Protein AF-A0A0F9P6D7-F1 (afdb_monomer)

Solvent-accessible surface area (backbone atoms only — not comparable to full-atom values): 4584 Å² total; per-residue (Å²): 136,63,67,70,61,55,54,51,46,50,53,50,51,28,67,75,71,21,52,74,58,88,61,26,22,42,27,76,51,34,31,42,56,50,31,58,74,67,75,43,84,89,42,77,67,51,36,51,50,50,50,50,48,42,66,70,74,29,83,75,28,50,77,46,93,45,54,96,83,49,33,39,34,36,43,40,47,42,75,57,126

Structure (mmCIF, N/CA/C/O backbone):
data_AF-A0A0F9P6D7-F1
#
_entry.id   AF-A0A0F9P6D7-F1
#
loop_
_at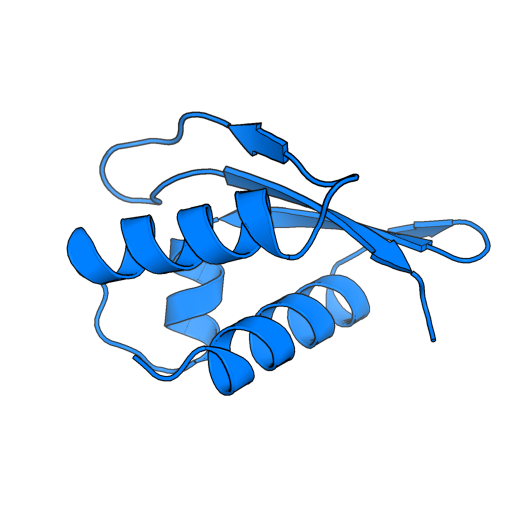om_site.group_PDB
_atom_site.id
_atom_site.type_symbol
_atom_site.label_atom_id
_atom_site.label_alt_id
_atom_site.label_comp_id
_atom_site.label_asym_id
_atom_site.label_entity_id
_atom_site.label_seq_id
_atom_site.pdbx_PDB_ins_code
_atom_site.Cartn_x
_atom_site.Cartn_y
_atom_site.Cartn_z
_atom_site.occupancy
_atom_site.B_iso_or_equiv
_atom_site.auth_seq_id
_atom_site.auth_comp_id
_atom_site.auth_asym_id
_atom_site.auth_atom_id
_atom_site.pdbx_PDB_model_num
ATOM 1 N N . MET A 1 1 ? -0.880 -2.185 15.078 1.00 85.12 1 MET A N 1
ATOM 2 C CA . MET A 1 1 ? -1.012 -2.758 13.721 1.00 85.12 1 MET A CA 1
ATOM 3 C C . MET A 1 1 ? 0.206 -3.619 13.426 1.00 85.12 1 MET A C 1
ATOM 5 O O . MET A 1 1 ? 1.311 -3.179 13.715 1.00 85.12 1 MET A O 1
ATOM 9 N N . GLN A 1 2 ? 0.016 -4.846 12.939 1.00 87.88 2 GLN A N 1
ATOM 10 C CA . GLN A 1 2 ? 1.118 -5.768 12.639 1.00 87.88 2 GLN A CA 1
ATOM 11 C C . GLN A 1 2 ? 1.605 -5.560 11.194 1.00 87.88 2 GLN A C 1
ATOM 13 O O . GLN A 1 2 ? 0.812 -5.642 10.261 1.00 87.88 2 GLN A O 1
ATOM 18 N N . THR A 1 3 ? 2.904 -5.307 10.998 1.00 92.12 3 THR A N 1
ATOM 19 C CA . THR A 1 3 ? 3.492 -4.949 9.689 1.00 92.12 3 THR A CA 1
ATOM 20 C C . THR A 1 3 ? 3.270 -6.010 8.608 1.00 92.12 3 THR A C 1
ATOM 22 O O . THR A 1 3 ? 3.004 -5.666 7.459 1.00 92.12 3 THR A O 1
ATOM 25 N N . HIS A 1 4 ? 3.359 -7.297 8.957 1.00 92.81 4 HIS A N 1
ATOM 26 C CA . HIS A 1 4 ? 3.235 -8.383 7.980 1.00 92.81 4 HIS A CA 1
ATOM 27 C C . HIS A 1 4 ? 1.838 -8.435 7.336 1.00 92.81 4 HIS A C 1
ATOM 29 O O . HIS A 1 4 ? 1.752 -8.632 6.128 1.00 92.81 4 HIS A O 1
ATOM 35 N N . LEU A 1 5 ? 0.773 -8.155 8.100 1.00 93.75 5 LEU A N 1
ATOM 36 C CA . LEU A 1 5 ? -0.600 -8.096 7.582 1.00 93.75 5 LEU A CA 1
ATOM 37 C C . LEU A 1 5 ? -0.787 -6.944 6.587 1.00 93.75 5 LEU A C 1
ATOM 39 O O . LEU A 1 5 ? -1.437 -7.106 5.560 1.00 93.75 5 LEU A O 1
ATOM 43 N N . VAL A 1 6 ? -0.165 -5.790 6.851 1.00 94.69 6 VAL A N 1
ATOM 44 C CA . VAL A 1 6 ? -0.210 -4.635 5.937 1.00 94.69 6 VAL A CA 1
ATOM 45 C C . VAL A 1 6 ? 0.502 -4.953 4.623 1.00 94.69 6 VAL A C 1
ATOM 47 O O . VAL A 1 6 ? 0.000 -4.636 3.547 1.00 94.69 6 VAL A O 1
ATOM 50 N N . ILE A 1 7 ? 1.671 -5.596 4.697 1.00 95.50 7 ILE A N 1
ATOM 51 C CA . ILE A 1 7 ? 2.428 -6.021 3.512 1.00 95.50 7 ILE A CA 1
ATOM 52 C C . ILE A 1 7 ? 1.605 -7.013 2.686 1.00 95.50 7 ILE A C 1
ATOM 54 O O . ILE A 1 7 ? 1.548 -6.887 1.464 1.00 95.50 7 ILE A O 1
ATOM 58 N N . GLU A 1 8 ? 0.954 -7.979 3.333 1.00 95.12 8 G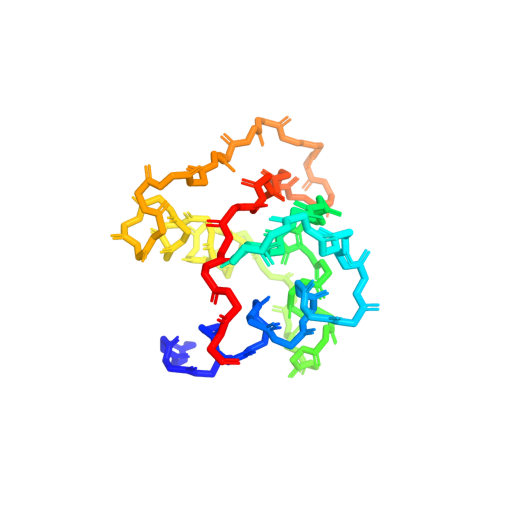LU A N 1
ATOM 59 C CA . GLU A 1 8 ? 0.083 -8.935 2.652 1.00 95.12 8 GLU A CA 1
ATOM 60 C C . GLU A 1 8 ? -1.092 -8.242 1.947 1.00 95.12 8 GLU A C 1
ATOM 62 O O . GLU A 1 8 ? -1.306 -8.482 0.759 1.00 95.12 8 GLU A O 1
ATOM 67 N N . ALA A 1 9 ? -1.794 -7.335 2.633 1.00 96.19 9 ALA A N 1
ATOM 68 C CA . ALA A 1 9 ? -2.910 -6.582 2.062 1.00 96.19 9 ALA A CA 1
ATOM 69 C C . ALA A 1 9 ? -2.491 -5.759 0.832 1.00 96.19 9 ALA A C 1
ATOM 71 O O . ALA A 1 9 ? -3.151 -5.814 -0.202 1.00 96.19 9 ALA A O 1
ATOM 72 N N . ILE A 1 10 ? -1.355 -5.057 0.904 1.00 96.12 10 ILE A N 1
ATOM 73 C CA . ILE A 1 10 ? -0.798 -4.285 -0.220 1.00 96.12 10 ILE A CA 1
ATOM 74 C C . ILE A 1 10 ? -0.502 -5.191 -1.423 1.00 96.12 10 ILE A C 1
ATOM 76 O O . ILE A 1 10 ? -0.844 -4.842 -2.553 1.00 96.12 10 ILE A O 1
ATOM 80 N N . ASN A 1 11 ? 0.121 -6.352 -1.195 1.00 95.44 11 ASN A N 1
ATOM 81 C CA . ASN A 1 11 ? 0.443 -7.291 -2.270 1.00 95.44 11 ASN A CA 1
ATOM 82 C C . ASN A 1 11 ? -0.820 -7.857 -2.932 1.00 95.44 11 ASN A C 1
ATOM 84 O O . ASN A 1 11 ? -0.861 -7.955 -4.157 1.00 95.44 11 ASN 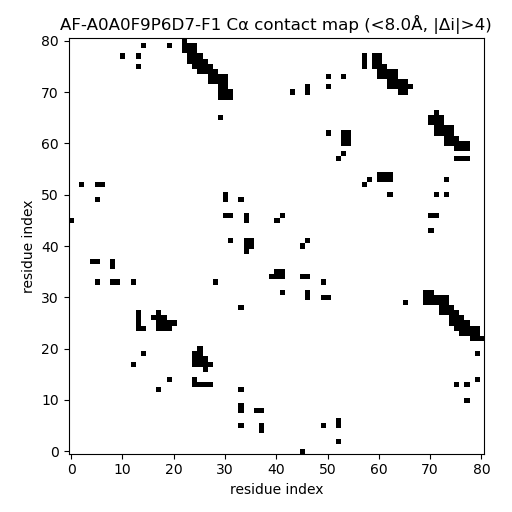A O 1
ATOM 88 N N . ARG A 1 12 ? -1.849 -8.202 -2.144 1.00 95.94 12 ARG A N 1
ATOM 89 C CA . ARG A 1 12 ? -3.135 -8.680 -2.674 1.00 95.94 12 ARG A CA 1
ATOM 90 C C . ARG A 1 12 ? -3.844 -7.595 -3.478 1.00 95.94 12 ARG A C 1
ATOM 92 O O . ARG A 1 12 ? -4.167 -7.832 -4.635 1.00 95.94 12 ARG A O 1
ATOM 99 N N . LEU A 1 13 ? -3.967 -6.384 -2.931 1.00 95.94 13 LEU A N 1
ATOM 100 C CA . LEU A 1 13 ? -4.562 -5.244 -3.636 1.00 95.94 13 LEU A CA 1
ATOM 101 C C . LEU A 1 13 ? -3.847 -4.941 -4.960 1.00 95.94 13 LEU A C 1
ATOM 103 O O . LEU A 1 13 ? -4.502 -4.698 -5.972 1.00 95.94 13 LEU A O 1
ATOM 107 N N . ALA A 1 14 ? -2.513 -4.985 -4.978 1.00 95.00 14 ALA A N 1
ATOM 108 C CA . ALA A 1 14 ? -1.743 -4.776 -6.200 1.00 95.00 14 ALA A CA 1
ATOM 109 C C . ALA A 1 14 ? -1.936 -5.903 -7.228 1.00 95.00 14 ALA A C 1
ATOM 111 O O . ALA A 1 14 ? -1.968 -5.620 -8.420 1.00 95.00 14 ALA A O 1
ATOM 112 N N . ALA A 1 15 ? -2.079 -7.156 -6.793 1.00 94.25 15 ALA A N 1
ATOM 113 C CA . ALA A 1 15 ? -2.337 -8.281 -7.690 1.00 94.25 15 ALA A CA 1
ATOM 114 C C . ALA A 1 15 ? -3.778 -8.287 -8.237 1.00 94.25 15 ALA A C 1
ATOM 116 O O . ALA A 1 15 ? -3.987 -8.652 -9.389 1.00 94.25 15 ALA A O 1
ATOM 117 N N . GLU A 1 16 ? -4.758 -7.877 -7.428 1.00 94.50 16 GLU A N 1
ATOM 118 C CA . GLU A 1 16 ? -6.181 -7.853 -7.796 1.00 94.50 16 GLU A CA 1
ATOM 119 C C . GLU A 1 16 ? -6.547 -6.667 -8.692 1.00 94.50 16 GLU A C 1
ATOM 121 O O . GLU A 1 16 ? -7.356 -6.807 -9.606 1.00 94.50 16 GLU A O 1
ATOM 126 N N . ARG A 1 17 ? -5.982 -5.487 -8.413 1.00 93.31 17 ARG A N 1
ATOM 127 C CA . ARG A 1 17 ? -6.370 -4.223 -9.063 1.00 93.31 17 ARG A CA 1
ATOM 128 C C . ARG A 1 17 ? -5.300 -3.656 -9.986 1.00 93.31 17 ARG A C 1
ATOM 130 O O . ARG A 1 17 ? -5.579 -2.729 -10.743 1.00 93.31 17 ARG A O 1
ATOM 137 N N . GLY A 1 18 ? -4.069 -4.144 -9.872 1.00 92.50 18 GLY A N 1
ATOM 138 C CA . GLY A 1 18 ? -2.939 -3.624 -10.622 1.00 92.50 18 GLY A CA 1
ATOM 139 C C . GLY A 1 18 ? -2.877 -4.154 -12.045 1.00 92.50 18 GLY A C 1
ATOM 140 O O . GLY A 1 18 ? -3.269 -5.278 -12.352 1.00 92.50 18 GLY A O 1
ATOM 141 N N . GLU A 1 19 ? -2.298 -3.347 -12.921 1.00 95.75 19 GLU A N 1
ATOM 142 C CA . GLU A 1 19 ? -1.958 -3.770 -14.267 1.00 95.75 19 GLU A CA 1
ATOM 143 C C . GLU A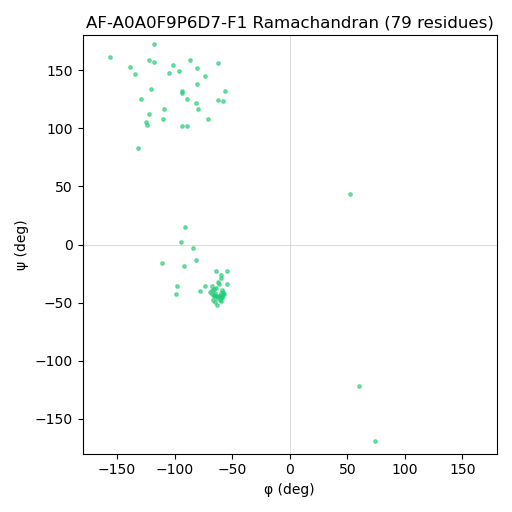 1 19 ? -0.635 -4.546 -14.235 1.00 95.75 19 GLU A C 1
ATOM 145 O O . GLU A 1 19 ? 0.403 -4.027 -13.804 1.00 95.75 19 GLU A O 1
ATOM 150 N N . LYS A 1 20 ? -0.649 -5.803 -14.695 1.00 94.50 20 LYS A N 1
ATOM 151 C CA . LYS A 1 20 ? 0.573 -6.602 -14.829 1.00 94.50 20 LYS A CA 1
ATOM 152 C C . LYS A 1 20 ? 1.321 -6.203 -16.099 1.00 94.50 20 LYS A C 1
ATOM 154 O O . LYS A 1 20 ? 0.839 -6.430 -17.205 1.00 94.50 20 LYS A O 1
ATOM 159 N N . ARG A 1 21 ? 2.538 -5.679 -15.947 1.00 93.88 21 ARG A N 1
ATOM 160 C CA . ARG A 1 21 ? 3.449 -5.368 -17.059 1.00 93.88 21 ARG A CA 1
ATOM 161 C C . ARG A 1 21 ? 4.779 -6.077 -16.832 1.00 93.88 21 ARG A C 1
ATOM 163 O O . ARG A 1 21 ? 5.573 -5.698 -15.970 1.00 93.88 21 ARG A O 1
ATOM 170 N N . GLY A 1 22 ? 5.009 -7.141 -17.599 1.00 92.75 22 GLY A N 1
ATOM 171 C CA . GLY A 1 22 ? 6.165 -8.016 -17.415 1.00 92.75 22 GLY A CA 1
ATOM 172 C C . GLY A 1 22 ? 6.177 -8.649 -16.021 1.00 92.75 22 GLY A C 1
ATOM 173 O O . GLY A 1 22 ? 5.222 -9.318 -15.629 1.00 92.75 22 GLY A O 1
ATOM 174 N N . ASN A 1 23 ? 7.258 -8.412 -15.275 1.00 94.25 23 ASN A N 1
ATOM 175 C CA . ASN A 1 23 ? 7.488 -8.983 -13.944 1.00 94.25 23 ASN A CA 1
ATOM 176 C C . ASN A 1 23 ? 6.957 -8.111 -12.794 1.00 94.25 23 ASN A C 1
ATOM 178 O O . ASN A 1 23 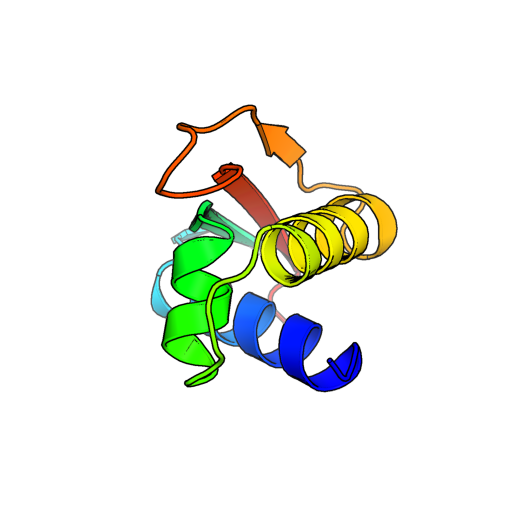? 7.376 -8.302 -11.652 1.00 94.25 23 ASN A O 1
ATOM 182 N N . PHE A 1 24 ? 6.105 -7.123 -13.070 1.00 94.69 24 PHE A N 1
ATOM 183 C CA . PHE A 1 24 ? 5.621 -6.177 -12.067 1.00 94.69 24 PHE A CA 1
ATOM 184 C C . PHE A 1 24 ? 4.111 -5.962 -12.160 1.00 94.69 24 PHE A C 1
ATOM 186 O O . PHE A 1 24 ? 3.542 -5.941 -13.252 1.00 94.69 24 PHE A O 1
ATOM 193 N N . TYR A 1 25 ? 3.497 -5.743 -11.000 1.00 95.94 25 TYR A N 1
ATOM 194 C CA . TYR A 1 25 ? 2.184 -5.129 -10.854 1.00 95.94 25 TYR A CA 1
ATOM 195 C C . TYR A 1 25 ? 2.352 -3.627 -10.634 1.00 95.94 25 TYR A C 1
ATOM 197 O O . TYR A 1 25 ? 3.125 -3.203 -9.767 1.00 95.94 25 TYR A O 1
ATOM 205 N N . TYR A 1 26 ? 1.607 -2.846 -11.411 1.00 96.25 26 TYR A N 1
ATOM 206 C CA . TYR A 1 26 ? 1.482 -1.401 -11.271 1.00 96.25 26 TYR A CA 1
ATOM 207 C C . TYR A 1 26 ? 0.080 -1.085 -10.762 1.00 96.25 26 TYR A C 1
ATOM 209 O O . TYR A 1 26 ? -0.898 -1.383 -11.443 1.00 96.25 26 TYR A O 1
ATOM 217 N N . ALA A 1 27 ? -0.033 -0.503 -9.572 1.00 95.62 27 ALA A N 1
ATOM 218 C CA . ALA A 1 27 ? -1.324 -0.205 -8.958 1.00 95.62 27 ALA A CA 1
ATOM 219 C C . ALA A 1 27 ? -1.311 1.165 -8.281 1.00 95.62 27 ALA A C 1
ATOM 221 O O . ALA A 1 27 ? -0.267 1.629 -7.829 1.00 95.62 27 ALA A O 1
ATOM 222 N N . ALA A 1 28 ? -2.479 1.791 -8.179 1.00 94.31 28 ALA A N 1
ATOM 223 C CA . ALA A 1 28 ? -2.677 3.000 -7.394 1.00 94.31 28 ALA A CA 1
ATOM 224 C C . ALA A 1 28 ? -3.875 2.799 -6.467 1.00 94.31 28 ALA A C 1
ATOM 226 O O . ALA A 1 28 ? -4.962 2.448 -6.922 1.00 94.31 28 ALA A O 1
ATOM 227 N N . PHE A 1 29 ? -3.665 2.998 -5.170 1.00 94.12 29 PHE A N 1
ATOM 228 C CA . PHE A 1 29 ? -4.714 2.941 -4.152 1.00 94.12 29 PHE A CA 1
ATOM 229 C C . PHE A 1 29 ? -4.302 3.766 -2.934 1.00 94.12 29 PHE A C 1
ATOM 231 O O . PHE A 1 29 ? -3.139 4.108 -2.755 1.00 94.12 29 PHE A O 1
ATOM 238 N N . SER A 1 30 ? -5.250 4.132 -2.090 1.00 94.75 30 SER A N 1
ATOM 239 C CA . SER A 1 30 ? -5.020 4.958 -0.906 1.00 94.75 30 SER A CA 1
ATOM 240 C C . SER A 1 30 ? -4.619 4.137 0.325 1.00 94.75 30 SER A C 1
ATOM 242 O O . SER A 1 30 ? -4.942 2.955 0.443 1.00 94.75 30 SER A O 1
ATOM 244 N N . CYS A 1 31 ? -3.978 4.778 1.313 1.00 94.31 31 CYS A N 1
ATOM 245 C CA . CYS A 1 31 ? -3.794 4.168 2.637 1.00 94.31 31 CYS A CA 1
ATOM 246 C C . CYS A 1 31 ? -5.128 3.723 3.256 1.00 94.31 31 CYS A C 1
ATOM 248 O O . CYS A 1 31 ? -5.151 2.732 3.980 1.00 94.31 31 CYS A O 1
ATOM 250 N N . LYS A 1 32 ? -6.222 4.457 2.998 1.00 94.94 32 LYS A N 1
ATOM 251 C CA . LYS A 1 32 ? -7.558 4.099 3.481 1.00 94.94 32 LYS A CA 1
ATOM 252 C C . LYS A 1 32 ? -8.015 2.765 2.897 1.00 94.94 32 LYS A C 1
ATOM 254 O O . LYS A 1 32 ? -8.450 1.918 3.660 1.00 94.94 32 LYS A O 1
ATOM 259 N N . GLU A 1 33 ? -7.846 2.550 1.596 1.00 94.69 33 GLU A N 1
ATOM 260 C CA . GLU A 1 33 ? -8.233 1.288 0.951 1.00 94.69 33 GLU A CA 1
ATOM 261 C C . GLU A 1 33 ? -7.474 0.081 1.506 1.00 94.69 33 GLU A C 1
ATOM 263 O O . GLU A 1 33 ? -8.054 -0.992 1.630 1.00 94.69 33 GLU A O 1
ATOM 268 N N . VAL A 1 34 ? -6.206 0.254 1.895 1.00 95.38 34 VAL A N 1
ATOM 269 C CA . VAL A 1 34 ? -5.450 -0.806 2.582 1.00 95.38 34 VAL A CA 1
ATOM 270 C C . VAL A 1 34 ? -6.078 -1.133 3.938 1.00 95.38 34 VAL A C 1
ATOM 272 O O . VAL A 1 34 ? -6.230 -2.303 4.271 1.00 95.38 34 VAL A O 1
ATOM 275 N N . LEU A 1 35 ? -6.460 -0.116 4.717 1.00 94.88 35 LEU A N 1
ATOM 276 C CA . LEU A 1 35 ? -7.081 -0.311 6.032 1.00 94.88 35 LEU A CA 1
ATOM 277 C C . LEU A 1 35 ? -8.494 -0.893 5.927 1.00 94.88 35 LEU A C 1
ATOM 279 O O . LEU A 1 35 ? -8.813 -1.803 6.685 1.00 94.88 35 LEU A O 1
ATOM 283 N N . ASP A 1 36 ? -9.295 -0.424 4.966 1.00 94.88 36 ASP A N 1
ATOM 284 C CA . ASP A 1 36 ? -10.618 -0.979 4.663 1.00 94.88 36 ASP A CA 1
ATOM 285 C C . ASP A 1 36 ? -10.503 -2.462 4.279 1.00 94.88 36 ASP A C 1
ATOM 287 O O . ASP A 1 36 ? -11.255 -3.292 4.776 1.00 94.88 36 ASP A O 1
ATOM 291 N N . TYR A 1 37 ? -9.531 -2.815 3.427 1.00 95.44 37 TYR A N 1
ATOM 292 C CA . TYR A 1 37 ? -9.300 -4.201 3.005 1.00 95.44 37 TYR A CA 1
ATOM 293 C C . TYR A 1 37 ? -8.922 -5.115 4.180 1.00 95.44 37 TYR A C 1
ATOM 295 O O . TYR A 1 37 ? -9.241 -6.301 4.184 1.00 95.44 37 TYR A O 1
ATOM 303 N N . MET A 1 38 ? -8.236 -4.567 5.183 1.00 94.44 38 MET A N 1
ATOM 304 C CA . MET A 1 38 ? -7.855 -5.289 6.395 1.00 94.44 38 MET A CA 1
ATOM 305 C C . MET A 1 38 ? -8.964 -5.329 7.460 1.00 94.44 38 MET A C 1
ATOM 307 O O . MET A 1 38 ? -8.732 -5.932 8.505 1.00 94.44 38 MET A O 1
ATOM 311 N N . ASP A 1 39 ? -10.113 -4.679 7.232 1.00 94.00 39 ASP A N 1
ATOM 312 C CA . ASP A 1 39 ? -11.165 -4.441 8.235 1.00 94.00 39 ASP A CA 1
ATOM 313 C C . ASP A 1 39 ? -10.616 -3.782 9.519 1.00 94.00 39 ASP A C 1
ATOM 315 O O . ASP A 1 39 ? -10.893 -4.180 10.651 1.00 94.00 39 ASP A O 1
ATOM 319 N N . PHE A 1 40 ? -9.745 -2.783 9.339 1.00 92.38 40 PHE A N 1
ATOM 320 C CA . PHE A 1 40 ? -9.105 -2.052 10.432 1.00 92.38 40 PHE A CA 1
ATOM 321 C C . PHE A 1 40 ? -9.703 -0.661 10.625 1.00 92.38 40 PHE A C 1
ATOM 323 O O . PHE A 1 40 ? -10.036 0.047 9.675 1.00 92.38 40 PHE A O 1
ATOM 330 N N . GLU A 1 41 ? -9.720 -0.207 11.880 1.00 90.25 41 GLU A N 1
ATOM 331 C CA . GLU A 1 41 ? -10.080 1.169 12.213 1.00 90.25 41 GLU A CA 1
ATOM 332 C C . GLU A 1 41 ? -9.191 2.175 11.461 1.00 90.25 41 GLU A C 1
ATOM 334 O O . GLU A 1 41 ? -7.955 2.097 11.479 1.00 90.25 41 GLU A O 1
ATOM 339 N N . ILE A 1 42 ? -9.809 3.183 10.845 1.00 90.69 42 ILE A N 1
ATOM 340 C CA . ILE A 1 42 ? -9.084 4.233 10.133 1.00 90.69 42 ILE A CA 1
ATOM 341 C C . ILE A 1 42 ? -8.743 5.367 11.095 1.00 90.69 42 ILE A C 1
ATOM 343 O O . ILE A 1 42 ? -9.554 6.243 11.385 1.00 90.69 42 ILE A O 1
ATOM 347 N N . THR A 1 43 ? -7.486 5.392 11.533 1.00 91.38 43 THR A N 1
ATOM 348 C CA . THR A 1 43 ? -6.926 6.499 12.317 1.00 91.38 43 THR A CA 1
ATOM 349 C C . THR A 1 43 ? -5.776 7.169 11.569 1.00 91.38 43 THR A C 1
ATOM 351 O O . THR A 1 43 ? -5.085 6.555 10.751 1.00 91.38 43 THR A O 1
ATOM 354 N N . GLN A 1 44 ? -5.479 8.429 11.903 1.00 89.06 44 GLN A N 1
ATOM 355 C CA . GLN A 1 44 ? -4.295 9.128 11.374 1.00 89.06 44 GLN A CA 1
ATOM 356 C C . GLN A 1 44 ? -2.978 8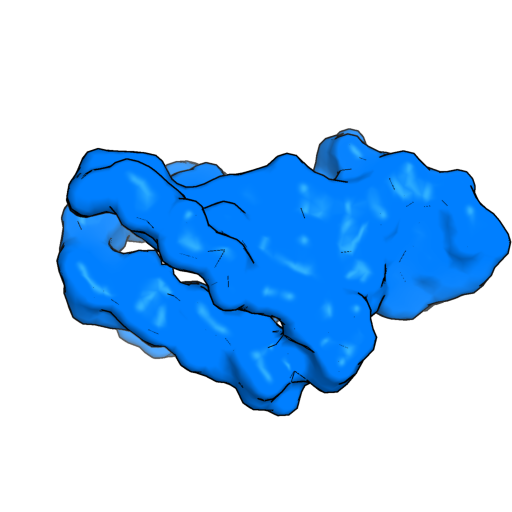.415 11.737 1.00 89.06 44 GLN A C 1
ATOM 358 O O . GLN A 1 44 ? -1.972 8.554 11.039 1.00 89.06 44 GLN A O 1
ATOM 363 N N . GLY A 1 45 ? -2.951 7.651 12.835 1.00 91.69 45 GLY A N 1
ATOM 364 C CA . GLY A 1 45 ? -1.821 6.791 13.191 1.00 91.69 45 GLY A CA 1
ATOM 365 C C . GLY A 1 45 ? -1.646 5.639 12.201 1.00 91.69 45 GLY A C 1
ATOM 366 O O . GLY A 1 45 ? -0.548 5.438 11.680 1.00 91.69 45 GLY A O 1
ATOM 367 N N . HIS A 1 46 ? -2.733 4.939 11.875 1.00 93.00 46 HIS A N 1
ATOM 368 C CA . HIS A 1 46 ? -2.718 3.818 10.933 1.00 93.00 46 HIS A CA 1
ATOM 369 C C . HIS A 1 46 ? -2.382 4.263 9.507 1.00 93.00 46 HIS A C 1
ATOM 371 O O . HIS A 1 46 ? -1.497 3.680 8.884 1.00 93.00 46 HIS A O 1
ATOM 377 N N . LEU A 1 47 ? -2.971 5.365 9.029 1.00 91.94 47 LEU A N 1
ATOM 378 C CA . LEU A 1 47 ? -2.654 5.931 7.712 1.00 91.94 47 LEU A CA 1
ATOM 379 C C . LEU A 1 47 ? -1.160 6.282 7.578 1.00 91.94 47 LEU A C 1
ATOM 381 O O . LEU A 1 47 ? -0.545 6.026 6.539 1.00 91.94 47 LEU A O 1
ATOM 385 N N . ARG A 1 48 ? -0.554 6.840 8.639 1.00 91.50 48 ARG A N 1
ATOM 386 C CA . ARG A 1 48 ? 0.889 7.134 8.686 1.00 91.50 48 ARG A CA 1
ATOM 387 C C . ARG A 1 48 ? 1.737 5.867 8.691 1.00 91.50 48 ARG A C 1
ATOM 389 O O . ARG A 1 48 ? 2.771 5.852 8.031 1.00 91.50 48 ARG A O 1
ATOM 396 N N . HIS A 1 49 ? 1.305 4.830 9.401 1.00 93.44 49 HIS A N 1
ATOM 397 C CA . HIS A 1 49 ? 2.022 3.560 9.467 1.00 93.44 49 HIS A CA 1
ATOM 398 C C . HIS A 1 49 ? 2.011 2.817 8.122 1.00 93.44 49 HIS A C 1
ATOM 400 O O . HIS A 1 49 ? 3.064 2.359 7.691 1.00 93.44 49 HIS A O 1
ATOM 406 N N . VAL A 1 50 ? 0.873 2.769 7.415 1.00 94.75 50 VAL A N 1
ATOM 407 C CA . VAL A 1 50 ? 0.797 2.190 6.058 1.00 94.75 50 VAL A CA 1
ATOM 408 C C . VAL A 1 50 ? 1.732 2.933 5.102 1.00 94.75 50 VAL A C 1
ATOM 410 O O . VAL A 1 50 ? 2.559 2.312 4.439 1.00 94.75 50 VAL A O 1
ATOM 413 N N . ALA A 1 51 ? 1.675 4.269 5.090 1.00 93.00 51 ALA A N 1
ATOM 414 C CA . ALA A 1 51 ? 2.565 5.085 4.265 1.00 93.00 51 ALA A CA 1
ATOM 415 C C . ALA A 1 51 ? 4.049 4.827 4.580 1.00 93.00 51 ALA A C 1
ATOM 417 O O . ALA A 1 51 ? 4.859 4.687 3.669 1.00 93.00 51 ALA A O 1
ATOM 418 N N . TYR A 1 52 ? 4.399 4.718 5.865 1.00 93.56 52 TYR A N 1
ATOM 419 C CA . TYR A 1 52 ? 5.757 4.391 6.297 1.00 93.56 52 TYR A CA 1
ATOM 420 C C . TYR A 1 52 ? 6.213 3.017 5.785 1.00 93.56 52 TYR A C 1
ATOM 422 O O . TYR A 1 52 ? 7.329 2.902 5.276 1.00 93.56 52 TYR A O 1
ATOM 430 N N . ILE A 1 53 ? 5.351 1.996 5.869 1.00 94.94 53 ILE A N 1
ATOM 431 C CA . ILE A 1 53 ? 5.630 0.660 5.325 1.00 94.94 53 ILE A CA 1
ATOM 432 C C . ILE A 1 53 ? 5.879 0.734 3.820 1.00 94.94 53 ILE A C 1
ATOM 434 O O . ILE A 1 53 ? 6.820 0.105 3.351 1.00 94.94 53 ILE A O 1
ATOM 438 N N . VAL A 1 54 ? 5.102 1.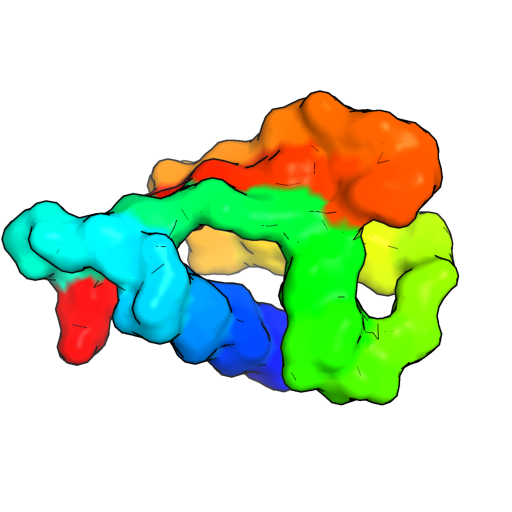519 3.068 1.00 94.00 54 VAL A N 1
ATOM 439 C CA . VAL A 1 54 ? 5.319 1.672 1.621 1.00 94.00 54 VAL A CA 1
ATOM 440 C C . VAL A 1 54 ? 6.673 2.310 1.326 1.00 94.00 54 VAL A C 1
ATOM 442 O O . VAL A 1 54 ? 7.484 1.715 0.621 1.00 94.00 54 VAL A O 1
ATOM 445 N N . THR A 1 55 ? 6.973 3.455 1.946 1.00 92.06 55 THR A N 1
ATOM 446 C CA . THR A 1 55 ? 8.242 4.174 1.744 1.00 92.06 55 THR A CA 1
ATOM 447 C C . THR A 1 55 ? 9.475 3.346 2.128 1.00 92.06 55 THR A C 1
ATOM 449 O O . THR A 1 55 ? 10.554 3.570 1.584 1.00 92.06 55 THR A O 1
ATOM 452 N N . LYS A 1 56 ? 9.358 2.410 3.079 1.00 92.88 56 LYS A N 1
ATOM 453 C CA . LYS A 1 56 ? 10.487 1.580 3.537 1.00 92.88 56 LYS A CA 1
ATOM 454 C C . LYS A 1 56 ? 10.553 0.197 2.898 1.00 92.88 56 LYS A C 1
ATOM 456 O O . LYS A 1 56 ? 11.650 -0.303 2.680 1.00 92.88 56 LYS A O 1
ATOM 461 N N . GLY A 1 57 ? 9.410 -0.422 2.632 1.00 91.12 57 GLY A N 1
ATOM 462 C CA . GLY A 1 57 ? 9.305 -1.798 2.148 1.00 91.12 57 GLY A CA 1
ATOM 463 C C . GLY A 1 57 ? 9.274 -1.930 0.628 1.00 91.12 57 GLY A C 1
ATOM 464 O O . GLY A 1 57 ? 9.544 -3.015 0.121 1.00 91.12 57 GLY A O 1
ATOM 465 N N . TYR A 1 58 ? 8.967 -0.851 -0.098 1.00 92.81 58 TYR A N 1
ATOM 466 C CA . TYR A 1 58 ? 8.774 -0.882 -1.547 1.00 92.81 58 TYR A CA 1
ATOM 467 C C . TYR A 1 58 ? 9.570 0.250 -2.217 1.00 92.81 58 TYR A C 1
ATOM 469 O O . TYR A 1 58 ? 9.015 1.310 -2.497 1.00 92.81 58 TYR A O 1
ATOM 477 N N . PRO A 1 59 ? 10.875 0.052 -2.485 1.00 90.19 59 PRO A N 1
ATOM 478 C CA . PRO A 1 59 ? 11.776 1.125 -2.924 1.00 90.19 59 PRO A CA 1
ATOM 479 C C . PRO A 1 59 ? 11.421 1.727 -4.289 1.00 90.19 59 PRO A C 1
ATOM 481 O O . PRO A 1 59 ? 11.805 2.855 -4.576 1.00 90.19 59 PRO A O 1
ATOM 484 N N . GLU A 1 60 ? 10.692 0.992 -5.130 1.00 92.44 60 GLU A N 1
ATOM 485 C CA . GLU A 1 60 ? 10.233 1.474 -6.438 1.00 92.44 60 GLU A CA 1
ATOM 486 C C . GLU A 1 60 ? 8.813 2.063 -6.408 1.00 92.44 60 GLU A C 1
ATOM 488 O O . GLU A 1 60 ? 8.273 2.424 -7.451 1.00 92.44 60 GLU A O 1
ATOM 493 N N . SER A 1 61 ? 8.188 2.120 -5.229 1.00 94.12 61 SER A N 1
ATOM 494 C CA . SER A 1 61 ? 6.854 2.694 -5.029 1.00 94.12 61 SER A CA 1
ATOM 495 C C . SER A 1 61 ? 6.956 4.101 -4.444 1.00 94.12 61 SER A C 1
ATOM 497 O O . SER A 1 61 ? 7.929 4.436 -3.767 1.00 94.12 61 SER A O 1
ATOM 499 N N . SER A 1 62 ? 5.941 4.931 -4.678 1.00 92.62 62 SER A N 1
ATOM 500 C CA . SER A 1 62 ? 5.875 6.289 -4.132 1.00 92.62 62 SER A CA 1
ATOM 501 C C . SER A 1 62 ? 4.620 6.504 -3.294 1.00 92.62 62 SER A C 1
ATOM 503 O O . SER A 1 62 ? 3.629 5.779 -3.403 1.00 92.62 62 SER A O 1
ATOM 505 N N . VAL A 1 63 ? 4.688 7.510 -2.423 1.00 90.81 63 VAL A N 1
ATOM 506 C CA . VAL A 1 63 ? 3.565 7.947 -1.600 1.00 90.81 63 VAL A CA 1
ATOM 507 C C . VAL A 1 63 ? 3.314 9.418 -1.887 1.00 90.81 63 VAL A C 1
ATOM 509 O O . VAL A 1 63 ? 4.123 10.263 -1.505 1.00 90.81 63 VAL A O 1
ATOM 512 N N . ASP A 1 64 ? 2.180 9.716 -2.511 1.00 88.69 64 ASP A N 1
ATOM 513 C CA . ASP A 1 64 ? 1.790 11.084 -2.838 1.00 88.69 64 ASP A CA 1
ATOM 514 C C . ASP A 1 64 ? 0.853 11.657 -1.770 1.00 88.69 64 ASP A C 1
ATOM 516 O O . ASP A 1 64 ? 0.083 10.947 -1.106 1.00 88.69 64 ASP A O 1
ATOM 520 N N . GLY A 1 65 ? 0.929 12.977 -1.578 1.00 73.94 65 GLY A N 1
ATOM 521 C CA . GLY A 1 65 ? 0.037 13.695 -0.673 1.00 73.94 65 GLY A CA 1
ATOM 522 C C . GLY A 1 65 ? -1.421 13.492 -1.087 1.00 73.94 65 GLY A C 1
ATOM 523 O O . GLY A 1 65 ? -1.787 13.784 -2.219 1.00 73.94 65 GLY A O 1
ATOM 524 N N . GLY A 1 66 ? -2.250 12.990 -0.172 1.00 62.06 66 GLY A N 1
ATOM 525 C CA . GLY A 1 66 ? -3.681 12.798 -0.405 1.00 62.06 66 GLY A CA 1
ATOM 526 C C . GLY A 1 66 ? -4.545 13.631 0.541 1.00 62.06 66 GLY A C 1
ATOM 527 O O . GLY A 1 66 ? -4.043 14.300 1.449 1.00 62.06 66 GLY A O 1
ATOM 528 N N . SER A 1 67 ? -5.857 13.628 0.296 1.00 59.50 67 SER A N 1
ATOM 529 C CA . SER A 1 67 ? -6.815 14.413 1.082 1.00 59.50 67 SER A CA 1
ATOM 530 C C . SER A 1 67 ? -6.833 13.976 2.557 1.00 59.50 67 SER A C 1
ATOM 532 O O . SER A 1 67 ? -6.515 12.831 2.888 1.00 59.50 67 SER A O 1
ATOM 534 N N . LYS A 1 68 ? -7.255 14.870 3.465 1.00 58.19 68 LYS A N 1
ATOM 535 C CA . LYS A 1 68 ? -7.333 14.585 4.914 1.00 58.19 68 LYS A CA 1
ATOM 536 C C . LYS A 1 68 ? -8.172 13.336 5.259 1.00 58.19 68 LYS A C 1
ATOM 538 O O . LYS A 1 68 ? -7.960 12.776 6.333 1.00 58.19 68 LYS A O 1
ATOM 543 N N . GLN A 1 69 ? -9.094 12.913 4.383 1.00 61.75 69 GLN A N 1
ATOM 544 C CA . GLN A 1 69 ? -10.027 11.798 4.610 1.00 61.75 69 GLN A CA 1
ATOM 545 C C . GLN A 1 69 ? -9.594 10.466 3.978 1.00 61.75 69 GLN A C 1
ATOM 547 O O . GLN A 1 69 ? -9.710 9.432 4.627 1.00 61.75 69 GLN A O 1
ATOM 552 N N . SER A 1 70 ? -9.088 10.462 2.742 1.00 63.00 70 SER A N 1
ATOM 553 C CA . SER A 1 70 ? -8.626 9.235 2.063 1.00 63.00 70 SER A CA 1
ATOM 554 C C . SER A 1 70 ? -7.211 8.805 2.477 1.00 63.00 70 SER A C 1
ATOM 556 O O . SER A 1 70 ? -6.796 7.675 2.226 1.00 63.00 70 SER A O 1
ATOM 558 N N . GLY A 1 71 ? -6.467 9.680 3.157 1.00 75.25 71 GLY A N 1
ATOM 559 C CA . GLY A 1 71 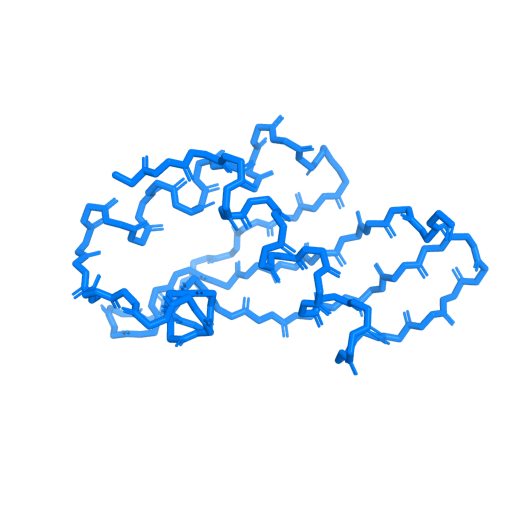? -5.057 9.447 3.450 1.00 75.25 71 GLY A CA 1
ATOM 560 C C . GLY A 1 71 ? -4.186 9.622 2.207 1.00 75.25 71 GLY A C 1
ATOM 561 O O . GLY A 1 71 ? -4.624 10.162 1.196 1.00 75.25 71 GLY A O 1
ATOM 562 N N . ARG A 1 72 ? -2.919 9.211 2.304 1.00 86.62 72 ARG A N 1
ATOM 563 C CA . ARG A 1 72 ? -1.933 9.337 1.221 1.00 86.62 72 ARG A CA 1
ATOM 564 C C . ARG A 1 72 ? -2.209 8.320 0.110 1.00 86.62 72 ARG A C 1
ATOM 566 O O . ARG A 1 72 ? -2.635 7.204 0.409 1.00 86.62 72 ARG A O 1
ATOM 573 N N . MET A 1 73 ? -1.955 8.703 -1.139 1.00 93.38 73 MET A N 1
ATOM 574 C CA . MET A 1 73 ? -2.028 7.789 -2.281 1.00 93.38 73 MET A CA 1
ATOM 575 C C . MET A 1 73 ? -0.748 6.960 -2.361 1.00 93.38 73 MET A C 1
ATOM 577 O O . MET A 1 73 ? 0.343 7.481 -2.144 1.00 93.38 73 MET A O 1
ATOM 581 N N . LEU A 1 74 ? -0.894 5.673 -2.650 1.00 93.62 74 LEU A N 1
ATOM 582 C CA . LEU A 1 74 ? 0.174 4.692 -2.771 1.00 93.62 74 LEU A CA 1
ATOM 583 C C . LEU A 1 74 ? 0.285 4.305 -4.246 1.00 93.62 74 LEU A C 1
ATOM 585 O O . LEU A 1 74 ? -0.590 3.618 -4.774 1.00 93.62 74 LEU A O 1
ATOM 589 N N . ASN A 1 75 ? 1.348 4.755 -4.911 1.00 95.00 75 ASN A N 1
ATOM 590 C CA . ASN A 1 75 ? 1.655 4.349 -6.279 1.00 95.00 75 ASN A CA 1
ATOM 591 C C . ASN A 1 75 ? 2.619 3.172 -6.210 1.00 95.00 75 ASN A C 1
ATOM 593 O O . ASN A 1 75 ? 3.812 3.330 -5.938 1.00 95.00 75 ASN A O 1
ATOM 597 N N . MET A 1 76 ? 2.078 1.981 -6.410 1.00 96.31 76 MET A N 1
ATOM 598 C CA . MET A 1 76 ? 2.774 0.730 -6.190 1.00 96.31 76 MET A CA 1
ATOM 599 C C . MET A 1 76 ? 3.418 0.219 -7.471 1.00 96.31 76 MET A C 1
ATOM 601 O O . MET A 1 76 ? 2.764 0.084 -8.505 1.00 96.31 76 MET A O 1
ATOM 605 N N . LYS A 1 77 ? 4.690 -0.158 -7.355 1.00 95.75 77 LYS A N 1
ATOM 606 C CA . LYS A 1 77 ? 5.401 -1.013 -8.304 1.00 95.75 77 LYS A CA 1
ATOM 607 C C . LYS A 1 77 ? 5.956 -2.200 -7.529 1.00 95.75 77 LYS A C 1
ATOM 609 O O . LYS A 1 77 ? 6.934 -2.070 -6.793 1.00 95.75 77 LYS A O 1
ATOM 614 N N . ILE A 1 78 ? 5.297 -3.349 -7.658 1.00 93.75 78 ILE A N 1
ATOM 615 C CA . ILE A 1 78 ? 5.605 -4.561 -6.887 1.00 93.75 78 ILE A CA 1
ATOM 616 C C . ILE A 1 78 ? 5.961 -5.681 -7.852 1.00 93.75 78 ILE A C 1
ATOM 618 O O . ILE A 1 78 ? 5.253 -5.909 -8.829 1.00 93.75 78 ILE A O 1
ATOM 622 N N . ARG A 1 79 ? 7.045 -6.408 -7.582 1.00 91.75 79 ARG A N 1
ATOM 623 C CA . ARG A 1 79 ? 7.429 -7.568 -8.392 1.00 91.75 79 ARG A CA 1
ATOM 624 C C . ARG A 1 79 ? 6.340 -8.648 -8.320 1.00 91.75 79 ARG A C 1
ATOM 626 O O . ARG A 1 79 ? 6.007 -9.100 -7.226 1.00 91.75 79 ARG A O 1
ATOM 633 N N . SER A 1 80 ? 5.818 -9.082 -9.467 1.00 83.94 80 SER A N 1
ATOM 634 C CA . SER A 1 80 ? 4.918 -10.233 -9.552 1.00 83.94 80 SER A CA 1
ATOM 635 C C . SER A 1 80 ? 5.741 -11.495 -9.298 1.00 83.94 80 SER A C 1
ATOM 637 O O . SER A 1 80 ? 6.600 -11.834 -10.118 1.00 83.94 80 SER A O 1
ATOM 639 N N . LYS A 1 81 ? 5.548 -12.118 -8.135 1.00 72.94 81 LYS A N 1
ATOM 640 C CA . LYS A 1 81 ? 6.138 -13.423 -7.818 1.00 72.94 81 LYS A CA 1
ATOM 641 C C . LYS A 1 81 ? 5.441 -14.534 -8.590 1.00 72.94 81 LYS A C 1
ATOM 643 O O . LYS A 1 81 ? 4.235 -14.365 -8.880 1.00 72.94 81 LYS A O 1
#

Nearest PDB structures (foldseek):
  3e5x-assembly1_A  TM=5.484E-01  e=2.587E-02  Desulfitobacterium hafniense DCB-2
  2h6b-assembly1_B  TM=5.550E-01  e=6.104E-02  Desulfitobacterium hafniense
  3e6d-assembly1_A  TM=5.261E-01  e=5.349E-02 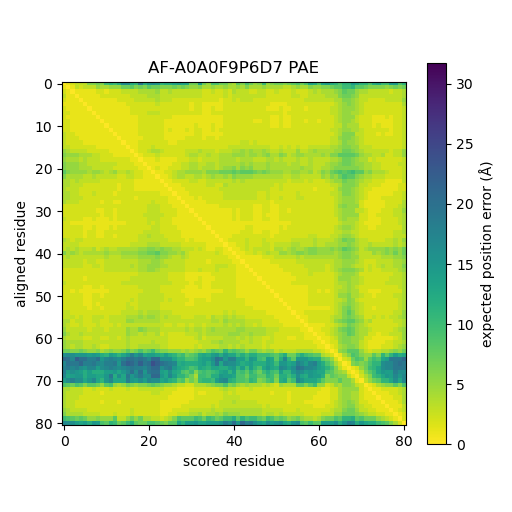 Desulfitobacterium hafniense DCB-2
  2h6c-assembly1_B  TM=5.183E-01  e=7.948E-02  Desulfitobacterium dehalogenans
  1i4e-assembly1_A  TM=3.431E-01  e=2.809E+00  Autographa californica nucleopolyhedrovirus

Organism: NCBI:txid412755

pLDDT: mean 90.57, std 8.77, range [58.19, 96.31]

Sequence (81 aa):
MQTHLVIEAINRLAAERGEKRGNFYYAAFSCKEVLDYMDFEITQGHLRHVAYIVTKGYPESSVDGGSKQSGRMLNMKIRSK

Radius of gyration: 11.61 Å; Cα contacts (8 Å, |Δi|>4): 135; chains: 1; bounding box: 23×28×31 Å

Mean predicted aligned error: 3.74 Å

Secondary structure (DSSP, 8-state):
--HHHHHHHHHHHHHHHSEEETTEEEEEEEHHHHHHHTT----HHHHHHHHHHHHHH-TT-EEE---TTT--EEEEEEE--

Foldseek 3Di:
DDLVLLVVLVVVCQVVAFDDDPQKTWDKAFLQVSCVSVVHDDDPVSLVVSQVSLVPVAVPKDWAQDDPPRHIMIGDIGGRD